Protein AF-A0A2I1HN51-F1 (afdb_monomer_lite)

Radius of gyration: 19.23 Å; chains: 1; bounding box: 26×39×46 Å

Organism: NCBI:txid588596

pLDDT: mean 86.66, std 14.57, range [42.97, 97.69]

Foldseek 3Di:
DDDPPPPPPPPVVVVVVVVVVCVVVVVDDDQDPVQWPPWAWDDADPVGTDTDTDGHD

Structure (mmCIF, N/CA/C/O backbone):
data_AF-A0A2I1HN51-F1
#
_entry.id   AF-A0A2I1HN51-F1
#
loop_
_atom_site.group_PDB
_atom_site.id
_atom_site.type_symbol
_atom_site.label_atom_id
_atom_site.label_alt_id
_atom_site.label_comp_id
_atom_site.label_asym_id
_atom_site.label_entity_id
_atom_site.label_seq_id
_atom_site.pdbx_PDB_ins_code
_atom_site.Cartn_x
_atom_site.Cartn_y
_atom_site.Cartn_z
_atom_site.occupancy
_atom_site.B_iso_or_equiv
_atom_site.auth_seq_id
_atom_site.auth_comp_id
_atom_site.auth_asym_id
_atom_site.auth_atom_id
_atom_site.pdbx_PDB_model_num
ATOM 1 N N . MET A 1 1 ? -13.817 -23.912 -33.548 1.00 42.97 1 MET A N 1
ATOM 2 C CA . MET A 1 1 ? -13.988 -22.453 -33.725 1.00 42.97 1 MET A CA 1
ATOM 3 C C . MET A 1 1 ? -12.710 -21.790 -33.234 1.00 42.97 1 MET A C 1
ATOM 5 O O . MET A 1 1 ? -12.185 -22.235 -32.224 1.00 42.97 1 MET A O 1
ATOM 9 N N . ALA A 1 2 ? -12.138 -20.871 -34.010 1.00 44.38 2 ALA A N 1
ATOM 10 C CA . ALA A 1 2 ? -10.760 -20.409 -33.846 1.00 44.38 2 ALA A CA 1
ATOM 11 C C . ALA A 1 2 ? -10.552 -19.570 -32.571 1.00 44.38 2 ALA A C 1
ATOM 13 O O . ALA A 1 2 ? -11.234 -18.567 -32.373 1.00 44.38 2 ALA A O 1
ATOM 14 N N . ASN A 1 3 ? -9.568 -19.952 -31.750 1.00 54.53 3 ASN A N 1
ATOM 15 C CA . ASN A 1 3 ? -8.998 -19.089 -30.717 1.00 54.53 3 ASN A CA 1
ATOM 16 C C . ASN A 1 3 ? -8.106 -18.047 -31.399 1.00 54.53 3 ASN A C 1
ATOM 18 O O . ASN A 1 3 ? -6.958 -18.330 -31.735 1.00 54.53 3 ASN A O 1
ATOM 22 N N . ASN A 1 4 ? -8.633 -16.843 -31.606 1.00 60.69 4 ASN A N 1
ATOM 23 C CA . ASN A 1 4 ? -7.811 -15.685 -31.929 1.00 60.69 4 ASN A CA 1
ATOM 24 C C . ASN A 1 4 ? -7.354 -15.025 -30.623 1.00 60.69 4 ASN A C 1
ATOM 26 O O . ASN A 1 4 ? -7.931 -14.035 -30.169 1.00 60.69 4 ASN A O 1
ATOM 30 N N . SER A 1 5 ? -6.332 -15.603 -29.994 1.00 57.84 5 SER A N 1
ATOM 31 C CA . SER A 1 5 ? -5.612 -14.931 -28.916 1.00 57.84 5 SER A CA 1
ATOM 32 C C . SER A 1 5 ? -4.742 -13.850 -29.543 1.00 57.84 5 SER A C 1
ATOM 34 O O . SER A 1 5 ? -3.572 -14.072 -29.848 1.00 57.84 5 SER A O 1
ATOM 36 N N . ASN A 1 6 ? -5.328 -12.674 -29.751 1.00 58.81 6 ASN A N 1
ATOM 37 C CA . ASN A 1 6 ? -4.599 -11.479 -30.147 1.00 58.81 6 ASN A CA 1
ATOM 38 C C . ASN A 1 6 ? -3.801 -10.994 -28.923 1.00 58.81 6 ASN A C 1
ATOM 40 O O . ASN A 1 6 ? -4.214 -10.095 -28.189 1.00 58.81 6 ASN A O 1
ATOM 44 N N . SER A 1 7 ? -2.706 -11.699 -28.635 1.00 63.59 7 SER A N 1
ATOM 45 C CA . SER A 1 7 ? -1.777 -11.397 -27.554 1.00 63.59 7 SER A CA 1
ATOM 46 C C . SER A 1 7 ? -1.157 -10.036 -27.835 1.00 63.59 7 SER A C 1
ATOM 48 O O . SER A 1 7 ? -0.242 -9.909 -28.650 1.00 63.59 7 SER A O 1
ATOM 50 N N . LYS A 1 8 ? -1.679 -8.991 -27.185 1.00 62.66 8 LYS A N 1
ATOM 51 C CA . LYS A 1 8 ? -0.992 -7.705 -27.107 1.00 62.66 8 LYS A CA 1
ATOM 52 C C . LYS A 1 8 ? 0.329 -7.978 -26.396 1.00 62.66 8 LYS A C 1
ATOM 54 O O . LYS A 1 8 ? 0.349 -8.133 -25.179 1.00 62.66 8 LYS A O 1
ATOM 59 N N . ASN A 1 9 ? 1.412 -8.087 -27.161 1.00 64.75 9 ASN A N 1
ATOM 60 C CA . ASN A 1 9 ? 2.765 -8.168 -26.627 1.00 64.75 9 ASN A CA 1
ATOM 61 C C . ASN A 1 9 ? 3.072 -6.827 -25.956 1.00 64.75 9 ASN A C 1
ATOM 63 O O . ASN A 1 9 ? 3.577 -5.900 -26.588 1.00 64.75 9 ASN A O 1
ATOM 67 N N . PHE A 1 10 ? 2.677 -6.694 -24.691 1.00 68.12 10 PHE A N 1
ATOM 68 C CA . PHE A 1 10 ? 3.029 -5.548 -23.874 1.00 68.12 10 PHE A CA 1
ATOM 69 C C . PHE A 1 10 ? 4.548 -5.522 -23.749 1.00 68.12 10 PHE A C 1
AT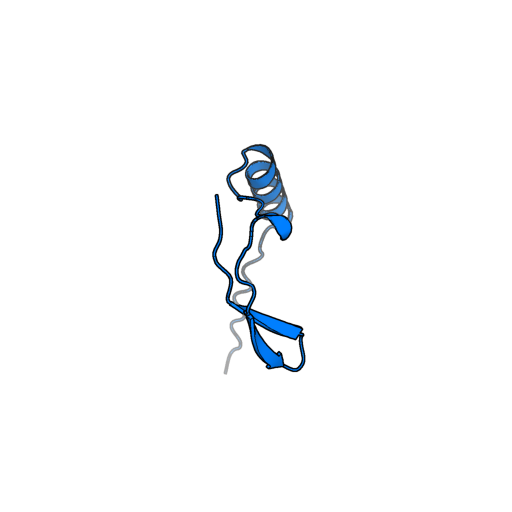OM 71 O O . PHE A 1 10 ? 5.157 -6.446 -23.210 1.00 68.12 10 PHE A O 1
ATOM 78 N N . ASN A 1 11 ? 5.164 -4.469 -24.280 1.00 82.69 11 ASN A N 1
ATOM 79 C CA . ASN A 1 11 ? 6.584 -4.241 -24.091 1.00 82.69 11 ASN A CA 1
ATOM 80 C C . ASN A 1 11 ? 6.805 -3.848 -22.624 1.00 82.69 11 ASN A C 1
ATOM 82 O O . ASN A 1 11 ? 6.593 -2.696 -22.241 1.00 82.69 11 ASN A O 1
ATOM 86 N N . MET A 1 12 ? 7.196 -4.831 -21.813 1.00 89.00 12 MET A N 1
ATOM 87 C CA . MET A 1 12 ? 7.452 -4.658 -20.384 1.00 89.00 12 MET A CA 1
ATOM 88 C C . MET A 1 12 ? 8.476 -3.548 -20.127 1.00 89.00 12 MET A C 1
ATOM 90 O O . MET A 1 12 ? 8.294 -2.759 -19.212 1.00 89.00 12 MET A O 1
ATOM 94 N N . THR A 1 13 ? 9.495 -3.417 -20.980 1.00 90.69 13 THR A N 1
ATOM 95 C CA . THR A 1 13 ? 10.535 -2.388 -20.852 1.00 90.69 13 THR A CA 1
ATOM 96 C C . THR A 1 13 ? 9.964 -0.977 -20.971 1.00 90.69 13 THR A C 1
ATOM 98 O O . THR A 1 13 ? 10.306 -0.110 -20.173 1.00 90.69 13 THR A O 1
ATOM 101 N N . VAL A 1 14 ? 9.058 -0.749 -21.927 1.00 92.38 14 VAL A N 1
ATOM 102 C CA . VAL A 1 14 ? 8.399 0.557 -22.110 1.00 92.38 14 VAL A CA 1
ATOM 103 C C . VAL A 1 14 ? 7.508 0.892 -20.912 1.00 92.38 14 VAL A C 1
ATOM 105 O O . VAL A 1 14 ? 7.493 2.032 -20.453 1.00 92.38 14 VAL A O 1
ATOM 108 N N . LEU A 1 15 ? 6.790 -0.100 -20.377 1.00 92.69 15 LEU A N 1
ATOM 109 C CA . LEU A 1 15 ? 5.956 0.084 -19.186 1.00 92.69 15 LEU A CA 1
ATOM 110 C C . LEU A 1 15 ? 6.793 0.403 -17.943 1.00 92.69 15 LEU A C 1
ATOM 112 O O . LEU A 1 15 ? 6.426 1.297 -17.184 1.00 92.69 15 LEU A O 1
ATOM 116 N N . THR A 1 16 ? 7.918 -0.289 -17.750 1.00 94.19 16 THR A N 1
ATOM 117 C CA . THR A 1 16 ? 8.840 -0.032 -16.638 1.00 94.19 16 THR A CA 1
ATOM 118 C C . THR A 1 16 ? 9.407 1.383 -16.705 1.00 94.19 16 THR A C 1
ATOM 120 O O . THR A 1 16 ? 9.328 2.101 -15.715 1.00 94.19 16 THR A O 1
ATOM 123 N N . GLN A 1 17 ? 9.883 1.826 -17.873 1.00 95.75 17 GLN A N 1
ATOM 124 C CA . GLN A 1 17 ? 10.412 3.185 -18.054 1.00 95.75 17 GLN A CA 1
ATOM 125 C C . GLN A 1 17 ? 9.366 4.263 -17.756 1.00 95.75 17 GLN A C 1
ATOM 127 O O . GLN A 1 17 ? 9.661 5.262 -17.102 1.00 95.75 17 GLN A O 1
ATOM 132 N N . TRP A 1 18 ? 8.129 4.059 -18.218 1.00 94.00 18 TRP A N 1
ATOM 133 C CA . TRP A 1 18 ? 7.037 4.977 -17.913 1.00 94.00 18 TRP A CA 1
ATOM 134 C C . TRP A 1 18 ? 6.742 5.027 -16.408 1.00 94.00 18 TRP A C 1
ATOM 136 O O . TRP A 1 18 ? 6.573 6.114 -15.858 1.00 94.00 18 TRP A O 1
ATOM 146 N N . LEU A 1 19 ? 6.711 3.872 -15.735 1.00 94.31 19 LEU A N 1
ATOM 147 C CA . LEU A 1 19 ? 6.443 3.795 -14.300 1.00 94.31 19 LEU A CA 1
ATOM 148 C C . LEU A 1 19 ? 7.546 4.473 -13.477 1.00 94.31 19 LEU A C 1
ATOM 150 O O . LEU A 1 19 ? 7.237 5.227 -12.560 1.00 94.31 19 LEU A O 1
ATOM 154 N N . GLU A 1 20 ? 8.815 4.244 -13.819 1.00 95.19 20 GLU A N 1
ATOM 155 C CA . GLU A 1 20 ? 9.960 4.902 -13.176 1.00 95.19 20 GLU A CA 1
ATOM 156 C C . GLU A 1 20 ? 9.868 6.425 -13.304 1.00 95.19 20 GLU A C 1
ATOM 158 O O . GLU A 1 20 ? 9.978 7.136 -12.305 1.00 95.19 20 GLU A O 1
ATOM 163 N N . GLY A 1 21 ? 9.575 6.927 -14.509 1.00 96.06 21 GLY A N 1
ATOM 164 C CA . GLY A 1 21 ? 9.331 8.352 -14.730 1.00 96.06 21 GLY A CA 1
ATOM 165 C C . GLY A 1 21 ? 8.149 8.873 -13.911 1.00 96.06 21 GLY A C 1
ATOM 166 O O . GLY A 1 21 ? 8.243 9.931 -13.300 1.00 96.06 21 GLY A O 1
ATOM 167 N N . ALA A 1 22 ? 7.056 8.111 -13.821 1.00 94.69 22 ALA A N 1
ATOM 168 C CA . ALA A 1 22 ? 5.887 8.505 -13.039 1.00 94.69 22 ALA A CA 1
ATOM 169 C C . ALA A 1 22 ? 6.159 8.626 -11.535 1.00 94.69 22 ALA A C 1
ATOM 171 O O . ALA A 1 22 ? 5.575 9.487 -10.873 1.00 94.69 22 ALA A O 1
ATOM 172 N N . VAL A 1 23 ? 7.054 7.788 -11.008 1.00 93.44 23 VAL A N 1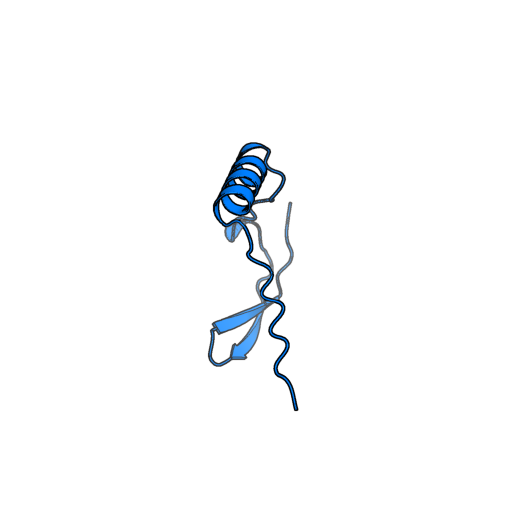
ATOM 173 C CA . VAL A 1 23 ? 7.515 7.863 -9.619 1.00 93.44 23 VAL A CA 1
ATOM 174 C C . VAL A 1 23 ? 8.438 9.067 -9.416 1.00 93.44 23 VAL A C 1
ATOM 176 O O . VAL A 1 23 ? 8.215 9.834 -8.486 1.00 93.44 23 VAL A O 1
ATOM 179 N N . ILE A 1 24 ? 9.435 9.266 -10.287 1.00 94.94 24 ILE A N 1
ATOM 180 C CA . ILE A 1 24 ? 10.409 10.371 -10.176 1.00 94.94 24 ILE A CA 1
ATOM 181 C C . ILE A 1 24 ? 9.720 11.737 -10.259 1.00 94.94 24 ILE A C 1
ATOM 183 O O . ILE A 1 24 ? 10.001 12.628 -9.460 1.00 94.94 24 ILE A O 1
ATOM 187 N N . GLU A 1 25 ? 8.784 11.884 -11.193 1.00 95.94 25 GLU A N 1
ATOM 188 C CA . GLU A 1 25 ? 8.036 13.125 -11.410 1.00 95.94 25 GLU A CA 1
ATOM 189 C C . GLU A 1 25 ? 6.893 13.320 -10.393 1.00 95.94 25 GLU A C 1
ATOM 191 O O . GLU A 1 25 ? 6.124 14.274 -10.499 1.00 95.94 25 GLU A O 1
ATOM 196 N N . ASN A 1 26 ? 6.755 12.426 -9.402 1.00 90.88 26 ASN A N 1
ATOM 197 C CA . ASN A 1 26 ? 5.688 12.443 -8.396 1.00 90.88 26 ASN A CA 1
ATOM 198 C C . ASN A 1 26 ? 4.270 12.518 -9.000 1.00 90.88 26 ASN A C 1
ATOM 200 O O . ASN A 1 26 ? 3.352 13.073 -8.394 1.00 90.88 26 ASN A O 1
ATOM 204 N N . TYR A 1 27 ? 4.056 11.930 -10.183 1.00 93.50 27 TYR A N 1
ATOM 205 C CA . TYR A 1 27 ? 2.712 11.793 -10.756 1.00 93.50 27 TYR A CA 1
ATOM 206 C C . TYR A 1 27 ? 1.839 10.829 -9.938 1.00 93.50 27 TYR A C 1
ATOM 208 O O . TYR A 1 27 ? 0.609 10.893 -10.002 1.00 93.50 27 TYR A O 1
ATOM 216 N N . ILE A 1 28 ? 2.464 9.942 -9.158 1.00 89.94 28 ILE A N 1
ATOM 217 C CA . ILE A 1 28 ? 1.800 9.029 -8.228 1.00 89.94 28 ILE A CA 1
ATOM 218 C C . ILE A 1 28 ? 1.980 9.575 -6.811 1.00 89.94 28 ILE A C 1
ATOM 220 O O . ILE A 1 28 ? 3.090 9.609 -6.286 1.00 89.94 28 ILE A O 1
ATOM 224 N N . ASN A 1 29 ? 0.879 9.975 -6.176 1.00 85.31 29 ASN A N 1
ATOM 225 C CA . ASN A 1 29 ? 0.919 10.439 -4.792 1.00 85.31 29 ASN A CA 1
ATOM 226 C C . ASN A 1 29 ? 1.157 9.257 -3.848 1.00 85.31 29 ASN A C 1
ATOM 228 O O . ASN A 1 29 ? 0.331 8.344 -3.768 1.00 85.31 29 ASN A O 1
ATOM 232 N N . TYR A 1 30 ? 2.249 9.309 -3.090 1.00 87.19 30 TYR A N 1
ATOM 233 C CA . TYR A 1 30 ? 2.415 8.468 -1.913 1.00 87.19 30 TYR A CA 1
ATOM 234 C C . TYR A 1 30 ? 1.541 9.027 -0.784 1.00 87.19 30 TYR A C 1
ATOM 236 O O . TYR A 1 30 ? 1.662 10.199 -0.440 1.00 87.19 30 TYR A O 1
ATOM 244 N N . CYS A 1 31 ? 0.642 8.203 -0.246 1.00 88.12 31 CYS A N 1
ATOM 245 C CA . CYS A 1 31 ? -0.182 8.548 0.913 1.00 88.12 31 CYS A CA 1
ATOM 246 C C . CYS A 1 31 ? 0.297 7.694 2.085 1.00 88.12 31 CYS A C 1
ATOM 248 O O . CYS A 1 31 ? 0.093 6.475 2.073 1.00 88.12 31 CYS A O 1
ATOM 250 N N . ASP A 1 32 ? 0.949 8.308 3.072 1.00 90.81 32 ASP A N 1
ATOM 251 C CA . ASP A 1 32 ? 1.402 7.569 4.246 1.00 90.81 32 ASP A CA 1
ATOM 252 C C . ASP A 1 32 ? 0.202 7.116 5.088 1.00 90.81 32 ASP A C 1
ATOM 254 O O . ASP A 1 32 ? -0.771 7.853 5.268 1.00 90.81 32 ASP A O 1
ATOM 258 N N . TYR A 1 33 ? 0.261 5.907 5.651 1.00 89.25 33 TYR A N 1
ATOM 259 C CA . TYR A 1 33 ? -0.836 5.397 6.475 1.00 89.25 33 TYR A CA 1
ATOM 260 C C . TYR A 1 33 ? -1.129 6.288 7.695 1.00 89.25 33 TYR A C 1
ATOM 262 O O . TYR A 1 33 ? -2.270 6.347 8.159 1.00 89.25 33 TYR A O 1
ATOM 270 N N . SER A 1 34 ? -0.121 7.012 8.190 1.00 90.88 34 SER A N 1
ATOM 271 C CA . SER A 1 34 ? -0.256 7.980 9.283 1.00 90.88 34 SER A CA 1
ATOM 272 C C . SER A 1 34 ? -1.084 9.226 8.926 1.00 90.88 34 SER A C 1
ATOM 274 O O . SER A 1 34 ? -1.573 9.912 9.829 1.00 90.88 34 SER A O 1
ATOM 276 N N . GLU A 1 35 ? -1.309 9.508 7.637 1.00 94.12 35 GLU A N 1
ATOM 277 C CA . GLU A 1 35 ? -2.141 10.627 7.164 1.00 94.12 35 GLU A CA 1
ATOM 278 C C . GLU A 1 35 ? -3.647 10.342 7.279 1.00 94.12 35 GLU A C 1
ATOM 280 O O . GLU A 1 35 ? -4.483 11.256 7.232 1.00 94.12 35 GLU A O 1
ATOM 285 N N . PHE A 1 36 ? -4.021 9.074 7.451 1.00 94.38 36 PHE A N 1
ATOM 286 C CA . PHE A 1 36 ? -5.409 8.678 7.622 1.00 94.38 36 PHE A CA 1
ATOM 287 C C . PHE A 1 36 ? -5.845 8.820 9.079 1.00 94.38 36 PHE A C 1
ATOM 289 O O . PHE A 1 36 ? -5.195 8.356 10.015 1.00 94.38 36 PHE A O 1
ATOM 296 N N . LYS A 1 37 ? -7.005 9.445 9.288 1.00 95.06 37 LYS A N 1
ATOM 297 C CA . LYS A 1 37 ? -7.632 9.582 10.610 1.00 95.06 37 LYS A CA 1
ATOM 298 C C . LYS A 1 37 ? -9.023 8.983 10.607 1.00 95.06 37 LYS A C 1
ATOM 300 O O . LYS A 1 37 ? -9.623 8.782 9.555 1.00 95.06 37 LYS A O 1
ATOM 305 N N . ASN A 1 38 ? -9.558 8.753 11.805 1.00 95.81 38 ASN A N 1
ATOM 306 C CA . ASN A 1 38 ? -10.872 8.135 11.976 1.00 95.81 38 ASN A CA 1
ATOM 307 C C . ASN A 1 38 ? -10.964 6.794 11.220 1.00 95.81 38 ASN A C 1
ATOM 309 O O . ASN A 1 38 ? -11.905 6.565 10.463 1.00 95.81 38 ASN A O 1
ATOM 313 N N . ILE A 1 39 ? -9.935 5.957 11.386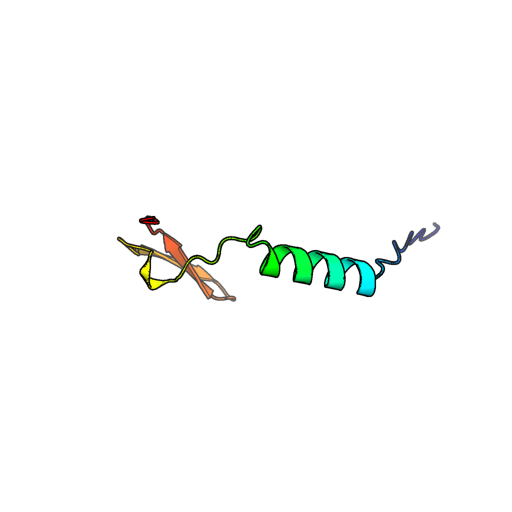 1.00 95.38 39 ILE A N 1
ATOM 314 C CA . ILE A 1 39 ? -9.863 4.622 10.792 1.00 95.38 39 ILE A CA 1
ATOM 315 C C . ILE A 1 39 ? -10.900 3.746 11.491 1.00 95.38 39 ILE A C 1
ATOM 317 O O . ILE A 1 39 ? -10.876 3.593 12.711 1.00 95.38 39 ILE A O 1
ATOM 321 N N . GLN A 1 40 ? -11.828 3.197 10.720 1.00 97.69 40 GLN A N 1
ATOM 322 C CA . GLN A 1 40 ? -12.933 2.396 11.221 1.00 97.69 40 GLN A CA 1
ATOM 323 C C . GLN A 1 40 ? -13.041 1.113 10.417 1.00 97.69 40 GLN A C 1
ATOM 325 O O . GLN A 1 40 ? -13.128 1.148 9.190 1.00 97.69 40 GLN A O 1
ATOM 330 N N . PHE A 1 41 ? -13.039 -0.015 11.120 1.00 97.12 41 PHE A N 1
ATOM 331 C CA . PHE A 1 41 ? -13.222 -1.323 10.512 1.00 97.12 41 PHE A CA 1
ATOM 332 C C . PHE A 1 41 ? -14.621 -1.438 9.903 1.00 97.12 41 PHE A C 1
ATOM 334 O O . PHE A 1 41 ? -15.610 -1.054 10.528 1.00 97.12 41 PHE A O 1
ATOM 341 N N . ILE A 1 42 ? -14.685 -1.962 8.682 1.00 97.62 42 ILE A N 1
ATOM 342 C CA . ILE A 1 42 ? -15.937 -2.270 7.993 1.00 97.62 42 ILE A CA 1
ATOM 343 C C . ILE A 1 42 ? -16.142 -3.779 7.971 1.00 97.62 42 ILE A C 1
ATOM 345 O O . ILE A 1 42 ? -17.197 -4.256 8.382 1.00 97.62 42 ILE A O 1
ATOM 349 N N . ASN A 1 43 ? -15.164 -4.522 7.447 1.00 97.56 43 ASN A N 1
ATOM 350 C CA . ASN A 1 43 ? -15.262 -5.970 7.299 1.00 97.56 43 ASN A CA 1
ATOM 351 C C . ASN A 1 43 ? -13.895 -6.610 7.018 1.00 97.56 43 ASN A C 1
ATOM 353 O O . ASN A 1 43 ? -12.952 -5.915 6.653 1.00 97.56 43 ASN A O 1
ATOM 357 N N . ASN A 1 44 ? -13.818 -7.933 7.124 1.00 97.38 44 ASN A N 1
ATOM 358 C CA . ASN A 1 44 ? -12.678 -8.757 6.734 1.00 97.38 44 ASN A CA 1
ATOM 359 C C . ASN A 1 44 ? -13.085 -9.681 5.573 1.00 97.38 44 ASN A C 1
ATOM 361 O O . ASN A 1 44 ? -14.222 -10.154 5.511 1.00 97.38 44 ASN A O 1
ATOM 365 N N . GLY A 1 45 ? -12.159 -9.936 4.649 1.00 94.38 45 GLY A N 1
ATOM 366 C CA . GLY A 1 45 ? -12.288 -10.952 3.608 1.00 94.38 45 GLY A CA 1
ATOM 367 C C . GLY A 1 45 ? -11.052 -11.848 3.526 1.00 94.38 45 GLY A C 1
ATOM 368 O O . GLY A 1 45 ? -10.061 -11.643 4.221 1.00 94.38 45 GLY A O 1
ATOM 369 N N . ALA A 1 46 ? -11.071 -12.814 2.603 1.00 97.00 46 ALA A N 1
ATOM 370 C CA . ALA A 1 46 ? -9.996 -13.803 2.443 1.00 97.00 46 ALA A CA 1
ATOM 371 C C . ALA A 1 46 ? -8.597 -13.204 2.186 1.00 97.00 46 ALA A C 1
ATOM 373 O O . ALA A 1 46 ? -7.594 -13.876 2.404 1.00 97.00 46 ALA A O 1
ATOM 374 N N . PHE A 1 47 ? -8.532 -11.956 1.715 1.00 94.62 47 PHE A N 1
ATOM 375 C CA . PHE A 1 47 ? -7.294 -11.284 1.320 1.00 94.62 47 PHE A CA 1
ATOM 376 C C . PHE A 1 47 ? -6.966 -10.048 2.170 1.00 94.62 47 PHE A C 1
ATOM 378 O O . PHE A 1 47 ? -6.001 -9.354 1.862 1.00 94.62 47 PHE A O 1
ATOM 385 N N . GLY A 1 48 ? -7.743 -9.765 3.223 1.00 95.88 48 GLY A N 1
ATOM 386 C CA . GLY A 1 48 ? -7.447 -8.669 4.145 1.00 95.88 48 GLY A CA 1
ATOM 387 C C . GLY A 1 48 ? -8.668 -7.966 4.729 1.00 95.88 48 GLY A C 1
ATOM 388 O O . GLY A 1 48 ? -9.818 -8.323 4.469 1.00 95.88 48 GLY A O 1
ATOM 389 N N . ASP A 1 49 ? -8.377 -6.941 5.522 1.00 96.94 49 ASP A N 1
ATOM 390 C CA . ASP A 1 49 ? -9.350 -6.098 6.206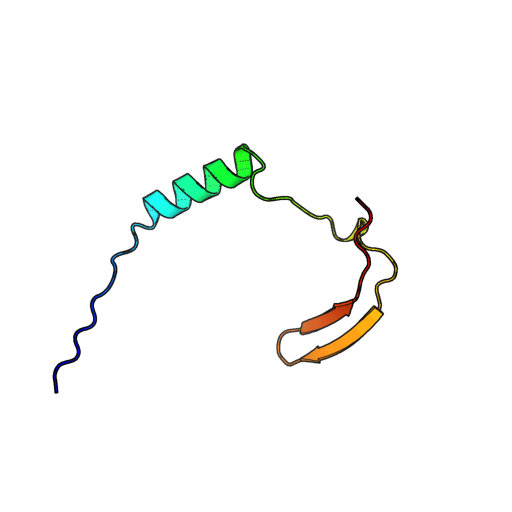 1.00 96.94 49 ASP A CA 1
ATOM 391 C C . ASP A 1 49 ? -9.690 -4.843 5.398 1.00 96.94 49 ASP A C 1
ATOM 393 O O . ASP A 1 49 ? -8.845 -4.238 4.737 1.00 96.94 49 ASP A O 1
ATOM 397 N N . VAL A 1 50 ? -10.946 -4.421 5.495 1.00 95.69 50 VAL A N 1
ATOM 398 C CA . VAL A 1 50 ? -11.472 -3.211 4.871 1.00 95.69 50 VAL A CA 1
ATOM 399 C C . VAL A 1 50 ? -11.739 -2.179 5.956 1.00 95.69 50 VAL A C 1
ATOM 401 O O . VAL A 1 50 ? -12.552 -2.399 6.859 1.00 95.69 50 VAL A O 1
ATOM 404 N N . TYR A 1 51 ? -11.097 -1.020 5.825 1.00 96.31 51 TYR A N 1
ATOM 405 C CA . TYR A 1 51 ? -11.271 0.121 6.717 1.00 96.31 51 TYR A CA 1
ATOM 406 C C . TYR A 1 51 ? -11.767 1.350 5.953 1.00 96.31 51 TYR A C 1
ATOM 408 O O . TYR A 1 51 ? -11.347 1.620 4.830 1.00 96.31 51 TYR A O 1
ATOM 416 N N . ARG A 1 52 ? -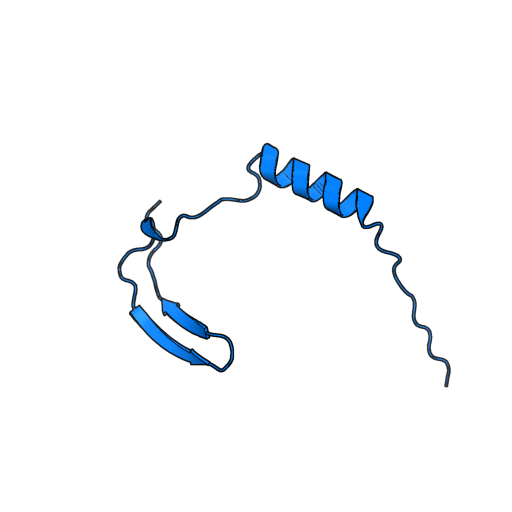12.627 2.140 6.597 1.00 95.62 52 ARG A N 1
ATOM 417 C CA . ARG A 1 52 ? -12.944 3.514 6.193 1.00 95.62 52 ARG A CA 1
ATOM 418 C C . ARG A 1 52 ? -12.053 4.468 6.969 1.00 95.62 52 ARG A C 1
ATOM 420 O O . ARG A 1 52 ? -11.988 4.359 8.187 1.00 95.62 52 ARG A O 1
ATOM 427 N N . ALA A 1 53 ? -11.461 5.448 6.298 1.00 96.12 53 ALA A N 1
ATOM 428 C CA . ALA A 1 53 ? -10.727 6.522 6.953 1.00 96.12 53 ALA A CA 1
ATOM 429 C C . ALA A 1 53 ? -10.925 7.861 6.232 1.00 96.12 53 ALA A C 1
ATOM 431 O O . ALA A 1 53 ? -11.390 7.911 5.095 1.00 96.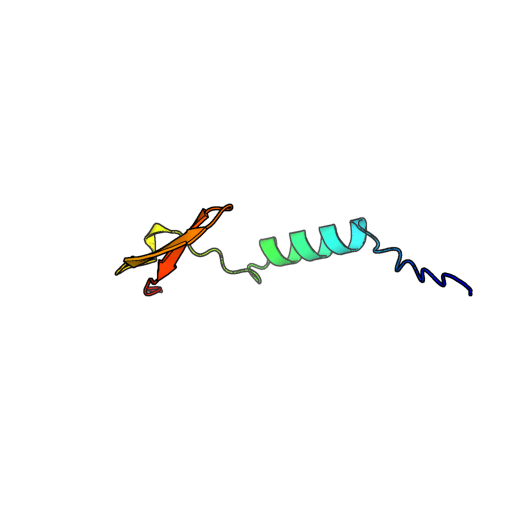12 53 ALA A O 1
ATOM 432 N N . ILE A 1 54 ? -10.580 8.951 6.913 1.00 95.44 54 ILE A N 1
ATOM 433 C CA . ILE A 1 54 ? -10.535 10.305 6.361 1.00 95.44 54 ILE A CA 1
ATOM 434 C C . ILE A 1 54 ? -9.073 10.627 6.067 1.00 95.44 54 ILE A C 1
ATOM 436 O O . ILE A 1 54 ? -8.254 10.624 6.987 1.00 95.44 54 ILE A O 1
ATOM 440 N N . TRP A 1 55 ? -8.753 10.934 4.812 1.00 93.19 55 TRP A N 1
ATOM 441 C CA . TRP A 1 55 ? -7.431 11.430 4.439 1.00 93.19 55 TRP A CA 1
ATOM 442 C C . TRP A 1 55 ? -7.301 12.898 4.851 1.00 93.19 55 TRP A C 1
ATOM 444 O O . TRP A 1 55 ? -8.089 13.739 4.411 1.00 93.19 55 TRP A O 1
ATOM 454 N N . LYS A 1 56 ? -6.349 13.203 5.737 1.00 78.88 56 LYS A N 1
ATOM 455 C CA . LYS A 1 56 ? -6.024 14.580 6.119 1.00 78.88 56 LYS A CA 1
ATOM 456 C C . LYS A 1 56 ? -4.731 14.982 5.424 1.00 78.88 56 LYS A C 1
ATOM 458 O O . LYS A 1 56 ? -3.664 14.829 6.007 1.00 78.88 56 LYS A O 1
ATOM 463 N N . LYS A 1 57 ? -4.859 15.452 4.187 1.00 67.31 57 LYS A N 1
ATOM 464 C CA . LYS A 1 57 ? -3.787 16.190 3.519 1.00 67.31 57 LYS A CA 1
ATOM 465 C C . LYS A 1 57 ? -3.442 17.462 4.298 1.00 67.31 57 LYS A C 1
ATOM 467 O O . LYS A 1 57 ? -4.374 18.033 4.917 1.00 67.31 57 LYS A O 1
#

Sequence (57 aa):
MANNSNSKNFNMTVLTQWLEGAVIENYINYCDYSEFKNIQFINNGAFGDVYRAIWKK

Secondary structure (DSSP, 8-state):
-----------HHHHHHHHHHHHHTT-S----GGGEEEEEEEEEETTEEEEEEEE--